Protein AF-A0A127SDW1-F1 (afdb_monomer_lite)

pLDDT: mean 90.74, std 12.53, range [51.12, 98.56]

Radius of gyration: 11.93 Å; chains: 1; bounding box: 32×22×31 Å

Secondary structure (DSSP, 8-state):
-PPPHHHHHHHHHHHHHHHHT--HHHHHHHH---HHHHHHHHTT-SPPPHHHHHHHHHHHT--GGGGGSTT--THHHHTTTTT--

Foldseek 3Di:
DDDDLLRLLLVLLVVLCVVVVHDLVRLCVLLVHDSVVNVCSNVSVDDDDLSSLCSSCVSSLADSCLSSDHPRDCCVCVVPVRSND

Sequence (85 aa):
MKKSPKTVLAENVKRMMDARKWSQSELGRQSGLGQSTISSILIEKVDTSIDKVEMLAKAFKLPTYALMIPDLDEAMFKHNGLGDI

Structure (mmCIF, N/CA/C/O backbone):
data_AF-A0A127SDW1-F1
#
_entry.id   AF-A0A127SDW1-F1
#
loop_
_atom_site.group_PDB
_atom_site.id
_atom_site.type_symbol
_atom_site.label_atom_id
_atom_site.label_alt_id
_atom_site.label_comp_id
_atom_site.label_asym_id
_atom_site.label_entity_id
_atom_site.label_seq_id
_atom_site.pdbx_PDB_ins_code
_atom_site.Cartn_x
_atom_site.Cartn_y
_atom_site.Cartn_z
_atom_site.occupancy
_atom_site.B_iso_or_equiv
_atom_site.auth_seq_id
_atom_site.auth_comp_id
_atom_site.auth_asym_id
_atom_site.auth_atom_id
_atom_site.pdbx_PDB_model_num
ATOM 1 N N . MET A 1 1 ? 19.324 4.080 6.078 1.00 61.97 1 MET A N 1
ATOM 2 C CA . MET A 1 1 ? 18.642 3.437 7.227 1.00 61.97 1 MET A CA 1
ATOM 3 C C . MET A 1 1 ? 17.806 2.280 6.687 1.00 61.97 1 MET A C 1
ATOM 5 O O . MET A 1 1 ? 17.236 2.451 5.616 1.00 61.97 1 MET A O 1
ATOM 9 N N . LYS A 1 2 ? 17.774 1.105 7.333 1.00 78.12 2 LYS A N 1
ATOM 10 C CA . LYS A 1 2 ? 16.928 -0.019 6.875 1.00 78.12 2 LYS A CA 1
ATOM 11 C C . LYS A 1 2 ? 15.452 0.348 7.097 1.00 78.12 2 LYS A C 1
ATOM 13 O O . LYS A 1 2 ? 15.107 0.739 8.209 1.00 78.12 2 LYS A O 1
ATOM 18 N N . LYS A 1 3 ? 14.610 0.265 6.060 1.00 87.38 3 LYS A N 1
ATOM 19 C CA . LYS A 1 3 ? 13.160 0.516 6.164 1.00 87.38 3 LYS A CA 1
ATOM 20 C C . LYS A 1 3 ? 12.468 -0.679 6.826 1.00 87.38 3 LYS A C 1
ATOM 22 O O . LYS A 1 3 ? 12.879 -1.820 6.611 1.00 87.38 3 LYS A O 1
ATOM 27 N N . SER A 1 4 ? 11.430 -0.423 7.622 1.00 93.38 4 SER A N 1
ATOM 28 C CA . SER A 1 4 ? 10.590 -1.499 8.156 1.00 93.38 4 SER A CA 1
ATOM 29 C C . SER A 1 4 ? 9.672 -2.055 7.054 1.00 93.38 4 SER A C 1
ATOM 31 O O . SER A 1 4 ? 9.352 -1.318 6.117 1.00 93.38 4 SER A O 1
ATOM 33 N N . PRO A 1 5 ? 9.188 -3.307 7.155 1.00 93.31 5 PRO A N 1
ATOM 34 C CA . PRO A 1 5 ? 8.201 -3.834 6.210 1.00 93.31 5 PRO A CA 1
ATOM 35 C C . PRO A 1 5 ? 6.926 -2.980 6.115 1.00 93.31 5 PRO A C 1
ATOM 37 O O . PRO A 1 5 ? 6.388 -2.817 5.024 1.00 93.31 5 PRO A O 1
ATOM 40 N N . LYS A 1 6 ? 6.474 -2.376 7.227 1.00 94.75 6 LYS A N 1
ATOM 41 C CA . LYS A 1 6 ? 5.319 -1.459 7.236 1.00 94.75 6 LYS A CA 1
ATOM 42 C C . LYS A 1 6 ? 5.580 -0.220 6.387 1.00 94.75 6 LYS A C 1
ATOM 44 O O . LYS A 1 6 ? 4.741 0.141 5.570 1.00 94.75 6 LYS A O 1
ATOM 49 N N . THR A 1 7 ? 6.760 0.371 6.545 1.00 95.94 7 THR A N 1
ATOM 50 C CA . THR A 1 7 ? 7.183 1.555 5.791 1.00 95.94 7 THR A CA 1
ATOM 51 C C . THR A 1 7 ? 7.269 1.241 4.300 1.00 95.94 7 THR A C 1
ATOM 53 O O . THR A 1 7 ? 6.723 1.977 3.484 1.00 95.94 7 THR A O 1
ATOM 56 N N . VAL A 1 8 ? 7.882 0.106 3.939 1.00 96.38 8 VAL A N 1
ATOM 57 C CA . VAL A 1 8 ? 7.971 -0.341 2.538 1.00 96.38 8 VAL A CA 1
ATOM 58 C C . VAL A 1 8 ? 6.579 -0.551 1.939 1.00 96.38 8 VAL A C 1
ATOM 60 O O . VAL A 1 8 ? 6.300 -0.039 0.856 1.00 96.38 8 VAL A O 1
ATOM 63 N N . LEU A 1 9 ? 5.686 -1.236 2.658 1.00 97.19 9 LEU A N 1
ATOM 64 C CA . LEU A 1 9 ? 4.307 -1.442 2.221 1.00 97.19 9 LEU A CA 1
ATOM 65 C C . LEU A 1 9 ? 3.572 -0.109 2.015 1.00 97.19 9 LEU A C 1
ATOM 67 O O . LEU A 1 9 ? 2.959 0.089 0.969 1.00 97.19 9 LEU A O 1
ATOM 71 N N . ALA A 1 10 ? 3.633 0.805 2.987 1.00 97.75 10 ALA A N 1
ATOM 72 C CA . ALA A 1 10 ? 2.937 2.090 2.934 1.00 97.75 10 ALA A CA 1
ATOM 73 C C . ALA A 1 10 ? 3.406 2.953 1.751 1.00 97.75 10 ALA A C 1
ATOM 75 O O . ALA A 1 10 ? 2.584 3.468 0.987 1.00 97.75 10 ALA A O 1
ATOM 76 N N . GLU A 1 11 ? 4.722 3.063 1.557 1.00 97.25 11 GLU A N 1
ATOM 77 C CA . GLU A 1 11 ? 5.319 3.799 0.441 1.00 97.25 11 GLU A CA 1
ATOM 78 C C . GLU A 1 11 ? 4.950 3.185 -0.911 1.00 97.25 11 GLU A C 1
ATOM 80 O O . GLU A 1 11 ? 4.584 3.910 -1.838 1.00 97.25 11 GLU A O 1
ATOM 85 N N . ASN A 1 12 ? 5.003 1.856 -1.029 1.00 97.38 12 ASN A N 1
ATOM 86 C CA . ASN A 1 12 ? 4.655 1.167 -2.265 1.00 97.38 12 ASN A CA 1
ATOM 87 C C . ASN A 1 12 ? 3.171 1.331 -2.589 1.00 97.38 12 ASN A C 1
ATOM 89 O O . ASN A 1 12 ? 2.846 1.724 -3.705 1.00 97.38 12 ASN A O 1
ATOM 93 N N . VAL A 1 13 ? 2.267 1.118 -1.627 1.00 97.81 13 VAL A N 1
ATOM 94 C CA . VAL A 1 13 ? 0.823 1.334 -1.833 1.00 97.81 13 VAL A CA 1
ATOM 95 C C . VAL A 1 13 ? 0.561 2.764 -2.299 1.00 97.81 13 VAL A C 1
ATOM 97 O O . VAL A 1 13 ? -0.166 2.958 -3.273 1.00 97.81 13 VAL A O 1
ATOM 100 N N . LYS A 1 14 ? 1.201 3.760 -1.672 1.00 98.12 14 LYS A N 1
ATOM 101 C CA . LYS A 1 14 ? 1.095 5.157 -2.103 1.00 98.12 14 LYS A CA 1
ATOM 102 C C . LYS A 1 14 ? 1.600 5.359 -3.534 1.00 98.12 14 LYS A C 1
ATOM 104 O O . LYS A 1 14 ? 0.875 5.916 -4.352 1.00 98.12 14 LYS A O 1
ATOM 109 N N . ARG A 1 15 ? 2.784 4.842 -3.867 1.00 96.81 15 ARG A N 1
ATOM 110 C CA . ARG A 1 15 ? 3.357 4.935 -5.219 1.00 96.81 15 ARG A CA 1
ATOM 111 C C . ARG A 1 15 ? 2.439 4.314 -6.274 1.00 96.81 15 ARG A C 1
ATOM 113 O O . ARG A 1 15 ? 2.212 4.921 -7.319 1.00 96.81 15 ARG A O 1
ATOM 120 N N . MET A 1 16 ? 1.875 3.137 -5.997 1.00 96.12 16 MET A N 1
ATOM 121 C CA . MET A 1 16 ? 0.956 2.454 -6.914 1.00 96.12 16 MET A CA 1
ATOM 122 C C . MET A 1 16 ? -0.348 3.237 -7.111 1.00 96.12 16 MET A C 1
ATOM 124 O O . MET A 1 16 ? -0.868 3.290 -8.231 1.00 96.12 16 MET A O 1
ATOM 128 N N . MET A 1 17 ? -0.868 3.855 -6.044 1.00 97.56 17 MET A N 1
ATOM 129 C CA . MET A 1 17 ? -2.027 4.747 -6.119 1.00 97.56 17 MET A CA 1
ATOM 130 C C . MET A 1 17 ? -1.733 5.975 -6.979 1.00 97.56 17 MET A C 1
ATOM 132 O O . MET A 1 17 ? -2.507 6.271 -7.890 1.00 97.56 17 MET A O 1
ATOM 136 N N . ASP A 1 18 ? -0.607 6.646 -6.738 1.00 96.94 18 ASP A N 1
ATOM 137 C CA . ASP A 1 18 ? -0.210 7.855 -7.461 1.00 96.94 18 ASP A CA 1
ATOM 138 C C . ASP A 1 18 ? -0.021 7.564 -8.960 1.00 96.94 18 ASP A C 1
ATOM 140 O O . ASP A 1 18 ? -0.561 8.281 -9.806 1.00 96.94 18 ASP A O 1
ATOM 144 N N . ALA A 1 19 ? 0.631 6.445 -9.303 1.00 94.94 19 ALA A N 1
ATOM 145 C CA . ALA A 1 19 ? 0.820 6.000 -10.687 1.00 94.94 19 ALA A CA 1
ATOM 146 C C . ALA A 1 19 ? -0.504 5.766 -11.442 1.00 94.94 19 ALA A C 1
ATOM 148 O O . ALA A 1 19 ? -0.579 5.968 -12.654 1.00 94.94 19 ALA A O 1
ATOM 149 N N . ARG A 1 20 ? -1.564 5.360 -10.732 1.00 95.25 20 ARG A N 1
ATOM 150 C CA . ARG A 1 20 ? -2.909 5.124 -11.290 1.00 95.25 20 ARG A CA 1
ATOM 151 C C . ARG A 1 20 ? -3.860 6.307 -11.109 1.00 95.25 20 ARG A C 1
ATOM 153 O O . ARG A 1 20 ? -4.995 6.240 -11.578 1.00 95.25 20 ARG A O 1
ATOM 160 N N . LYS A 1 21 ? -3.425 7.374 -10.428 1.00 97.75 21 LYS A N 1
ATOM 161 C CA . LYS A 1 21 ? -4.272 8.494 -9.978 1.00 97.75 21 LYS A CA 1
ATOM 162 C C . LYS A 1 21 ? -5.469 8.027 -9.136 1.00 97.75 21 LYS A C 1
ATOM 164 O O . LYS A 1 21 ? -6.568 8.570 -9.237 1.00 97.75 21 LYS A O 1
ATOM 169 N N . TRP A 1 22 ? -5.269 6.994 -8.320 1.00 98.38 22 TRP A N 1
ATOM 170 C CA . TRP A 1 22 ? -6.304 6.443 -7.450 1.00 98.38 22 TRP A CA 1
ATOM 171 C C . TRP A 1 22 ? -6.352 7.173 -6.109 1.00 98.38 22 TRP A C 1
ATOM 173 O O . TRP A 1 22 ? -5.334 7.388 -5.456 1.00 98.38 22 TRP A O 1
ATOM 183 N N . SER A 1 23 ? -7.563 7.504 -5.658 1.00 98.44 23 SER A N 1
ATOM 184 C CA . SER A 1 23 ? -7.807 7.918 -4.275 1.00 98.44 23 SER A CA 1
ATOM 185 C C . SER A 1 23 ? -7.841 6.699 -3.343 1.00 98.44 23 SER A C 1
ATOM 187 O O . SER A 1 23 ? -7.940 5.557 -3.793 1.00 98.44 23 SER A O 1
ATOM 189 N N . GLN A 1 24 ? -7.811 6.906 -2.021 1.00 98.50 24 GLN A N 1
ATOM 190 C CA . GLN A 1 24 ? -7.971 5.784 -1.080 1.00 98.50 24 GLN A CA 1
ATOM 191 C C . GLN A 1 24 ? -9.349 5.115 -1.212 1.00 98.50 24 GLN A C 1
ATOM 193 O O . GLN A 1 24 ? -9.475 3.915 -0.992 1.00 98.50 24 GLN A O 1
ATOM 198 N N . SER A 1 25 ? -10.379 5.882 -1.586 1.00 98.31 25 SER A N 1
ATOM 199 C CA . SER A 1 25 ? -11.714 5.344 -1.867 1.00 98.31 25 SER A CA 1
ATOM 200 C C . SER A 1 25 ? -11.715 4.485 -3.132 1.00 98.31 25 SER A C 1
ATOM 202 O O . SER A 1 25 ? -12.312 3.411 -3.133 1.00 98.31 25 SER A O 1
ATOM 204 N N . GLU A 1 26 ? -10.992 4.909 -4.172 1.00 98.56 26 GLU A N 1
ATOM 205 C CA . GLU A 1 26 ? -10.809 4.125 -5.395 1.00 98.56 26 GLU A CA 1
ATOM 206 C C . GLU A 1 26 ? -10.089 2.808 -5.102 1.00 98.56 26 GLU A C 1
ATOM 208 O O . GLU A 1 26 ? -10.607 1.744 -5.427 1.00 98.56 26 GLU A O 1
ATOM 213 N N . LEU A 1 27 ? -8.952 2.853 -4.400 1.00 98.56 27 LEU A N 1
ATOM 214 C CA . LEU A 1 27 ? -8.240 1.641 -3.992 1.00 98.56 27 LEU A CA 1
ATOM 215 C C . LEU A 1 27 ? -9.111 0.737 -3.109 1.00 98.56 27 LEU A C 1
ATOM 217 O O . LEU A 1 27 ? -9.056 -0.484 -3.237 1.00 98.56 27 LEU A O 1
ATOM 221 N N . GLY A 1 28 ? -9.945 1.316 -2.244 1.00 98.56 28 GLY A N 1
ATOM 222 C CA . GLY A 1 28 ? -10.910 0.557 -1.451 1.00 98.56 28 GLY A CA 1
ATOM 223 C C . GLY A 1 28 ? -11.904 -0.199 -2.325 1.00 98.56 28 GLY A C 1
ATOM 224 O O . GLY A 1 28 ? -12.114 -1.392 -2.123 1.00 98.56 28 GLY A O 1
ATOM 225 N N . ARG A 1 29 ? -12.433 0.451 -3.370 1.00 98.31 29 ARG A N 1
ATOM 226 C CA . ARG A 1 29 ? -13.315 -0.198 -4.350 1.00 98.31 29 ARG A CA 1
ATOM 227 C C . ARG A 1 29 ? -12.612 -1.329 -5.10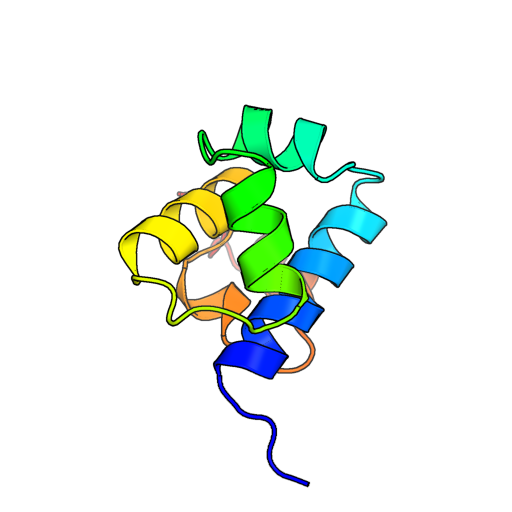7 1.00 98.31 29 ARG A C 1
ATOM 229 O O . ARG A 1 29 ? -13.223 -2.368 -5.315 1.00 98.31 29 ARG A O 1
ATOM 236 N N . GLN A 1 30 ? -11.352 -1.137 -5.496 1.00 98.12 30 GLN A N 1
ATOM 237 C CA . GLN A 1 30 ? -10.584 -2.122 -6.271 1.00 98.12 30 GLN A CA 1
ATOM 238 C C . GLN A 1 30 ? -10.122 -3.322 -5.427 1.00 98.12 30 GLN A C 1
ATOM 240 O O . GLN A 1 30 ? -10.096 -4.446 -5.913 1.00 98.12 30 GLN A O 1
ATOM 245 N N . SER A 1 31 ? -9.754 -3.090 -4.164 1.00 97.94 31 SER A N 1
ATOM 246 C CA . SER A 1 31 ? -9.243 -4.134 -3.260 1.00 97.94 31 SER A CA 1
ATOM 247 C C . SER A 1 31 ? -10.322 -4.8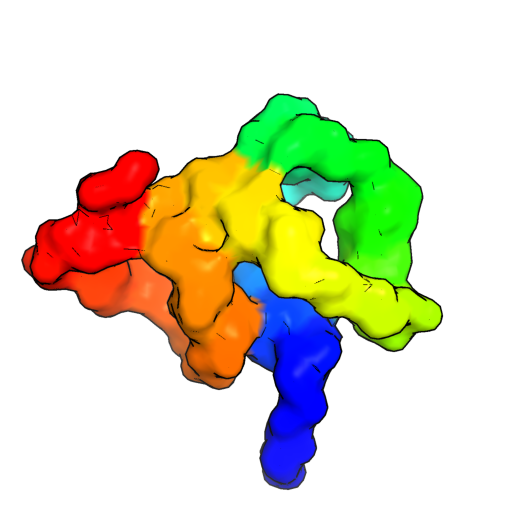06 -2.413 1.00 97.94 31 SER A C 1
ATOM 249 O O . SER A 1 31 ? -10.076 -5.871 -1.860 1.00 97.94 31 SER A O 1
ATOM 251 N N . GLY A 1 32 ? -11.495 -4.186 -2.260 1.00 98.19 32 GLY A N 1
ATOM 252 C CA . GLY A 1 32 ? -12.521 -4.606 -1.301 1.00 98.19 32 GLY A CA 1
ATOM 253 C C . GLY A 1 32 ? -12.227 -4.191 0.147 1.00 98.19 32 GLY A C 1
ATOM 254 O O . GLY A 1 32 ? -12.977 -4.551 1.054 1.00 98.19 32 GLY A O 1
ATOM 255 N N . LEU A 1 33 ? -11.152 -3.434 0.396 1.00 98.06 33 LEU A N 1
ATOM 256 C CA . LEU A 1 33 ? -10.828 -2.912 1.723 1.00 98.06 33 LEU A CA 1
ATOM 257 C C . LEU A 1 33 ? -11.566 -1.602 2.014 1.00 98.06 33 LEU A C 1
ATOM 259 O O . LEU A 1 33 ? -11.748 -0.746 1.150 1.00 98.06 33 LEU A O 1
ATOM 263 N N . GLY A 1 34 ? -11.922 -1.391 3.281 1.00 98.06 34 GLY A N 1
ATOM 264 C CA . GLY A 1 34 ? -12.450 -0.104 3.729 1.00 98.06 34 GLY A CA 1
ATOM 265 C C . GLY A 1 34 ? -11.401 1.011 3.632 1.00 98.06 34 GLY A C 1
ATOM 266 O O . GLY A 1 34 ? -10.227 0.802 3.949 1.00 98.06 34 GLY A O 1
ATOM 267 N N . GLN A 1 35 ? -11.826 2.227 3.277 1.00 97.25 35 GLN A N 1
ATOM 268 C CA . GLN A 1 35 ? -10.931 3.388 3.161 1.00 97.25 35 GLN A CA 1
ATOM 269 C C . GLN A 1 35 ? -10.170 3.688 4.466 1.00 97.25 35 GLN A C 1
ATOM 271 O O . GLN A 1 35 ? -8.991 4.030 4.420 1.00 97.25 35 GLN A O 1
ATOM 276 N N . SER A 1 36 ? -10.785 3.472 5.634 1.00 97.50 36 SER A N 1
ATOM 277 C CA . SER A 1 36 ? -10.123 3.613 6.942 1.00 97.50 36 SER A CA 1
ATOM 278 C C . SER A 1 36 ? -8.988 2.604 7.165 1.00 97.50 36 SER A C 1
ATOM 280 O O . SER A 1 36 ? -7.985 2.927 7.807 1.00 97.50 36 SER A O 1
ATOM 282 N N . THR A 1 37 ? -9.115 1.394 6.608 1.00 97.88 37 THR A N 1
ATOM 283 C CA . THR A 1 37 ? -8.052 0.380 6.632 1.00 97.88 37 THR A CA 1
ATOM 284 C C . THR A 1 37 ? -6.881 0.838 5.773 1.00 97.88 37 THR A C 1
ATOM 286 O O . THR A 1 37 ? -5.753 0.854 6.256 1.00 97.88 37 THR A O 1
ATOM 289 N N . ILE A 1 38 ? -7.149 1.301 4.548 1.00 98.25 38 ILE A N 1
ATOM 290 C CA . ILE A 1 38 ? -6.119 1.842 3.647 1.00 98.25 38 ILE A CA 1
ATOM 291 C C . ILE A 1 38 ? -5.415 3.039 4.286 1.00 98.25 38 ILE A C 1
ATOM 293 O O . ILE A 1 38 ? -4.188 3.088 4.307 1.00 98.25 38 ILE A O 1
ATOM 297 N N . SER A 1 39 ? -6.170 3.971 4.874 1.00 98.31 39 SER A N 1
ATOM 298 C CA . SER A 1 39 ? -5.589 5.105 5.590 1.00 98.31 39 SER A CA 1
ATOM 299 C C . SER A 1 39 ? -4.658 4.639 6.705 1.00 98.31 39 SER A C 1
ATOM 301 O O . SER A 1 39 ? -3.558 5.163 6.814 1.00 98.31 39 SER A O 1
ATOM 303 N N . SER A 1 40 ? -5.077 3.658 7.512 1.00 98.12 40 SER A N 1
ATOM 304 C CA . SER A 1 40 ? -4.276 3.136 8.628 1.00 98.12 40 SER A CA 1
ATOM 305 C C . SER A 1 40 ? -2.993 2.442 8.162 1.00 98.12 40 SER A C 1
ATOM 307 O O . SER A 1 40 ? -1.980 2.544 8.849 1.00 98.12 40 SER A O 1
ATOM 309 N N . ILE A 1 41 ? -3.027 1.780 7.000 1.00 97.88 41 ILE A N 1
ATOM 310 C CA . ILE A 1 41 ? -1.848 1.197 6.341 1.00 97.88 41 ILE A CA 1
ATOM 311 C C . ILE A 1 41 ? -0.882 2.303 5.912 1.00 97.88 41 ILE A C 1
ATOM 313 O O . ILE A 1 41 ? 0.297 2.244 6.244 1.00 97.88 41 ILE A O 1
ATOM 317 N N . LEU A 1 42 ? -1.386 3.335 5.228 1.00 97.88 42 LEU A N 1
ATOM 318 C CA . LEU A 1 42 ? -0.573 4.432 4.690 1.00 97.88 42 LEU A CA 1
ATOM 319 C C . LEU A 1 42 ? 0.130 5.270 5.765 1.00 97.88 42 LEU A C 1
ATOM 321 O O . LEU A 1 42 ? 1.173 5.848 5.482 1.00 97.88 42 LEU A O 1
ATOM 325 N N . ILE A 1 43 ? -0.437 5.353 6.971 1.00 97.69 43 ILE A N 1
ATOM 326 C CA . ILE A 1 43 ? 0.183 6.037 8.120 1.00 97.69 43 ILE A CA 1
ATOM 327 C C . ILE A 1 43 ? 0.857 5.068 9.104 1.00 97.69 43 ILE A C 1
ATOM 329 O O . ILE A 1 43 ? 1.152 5.454 10.232 1.00 97.69 43 ILE A O 1
ATOM 333 N N . GLU A 1 44 ? 1.037 3.801 8.716 1.00 96.75 44 GLU A N 1
ATOM 334 C CA . GLU A 1 44 ? 1.726 2.763 9.500 1.00 96.75 44 GLU A CA 1
ATOM 335 C C . GLU A 1 44 ? 1.115 2.493 10.895 1.00 9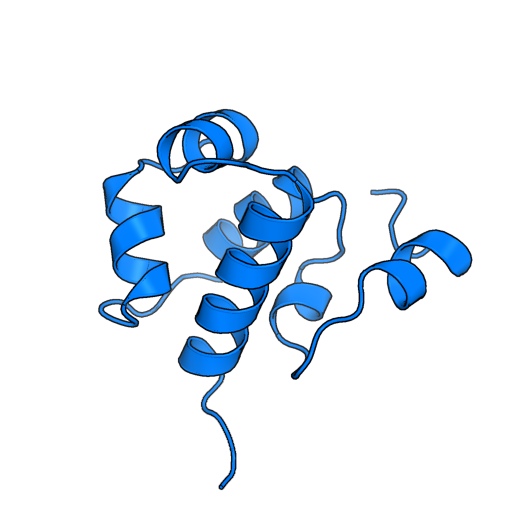6.75 44 GLU A C 1
ATOM 337 O O . GLU A 1 44 ? 1.767 1.948 11.787 1.00 96.75 44 GLU A O 1
ATOM 342 N N . LYS A 1 45 ? -0.168 2.827 11.094 1.00 94.44 45 LYS A N 1
ATOM 343 C CA . LYS A 1 45 ? -0.858 2.752 12.397 1.00 94.44 45 LYS A CA 1
ATOM 344 C C . LYS A 1 45 ? -1.164 1.321 12.846 1.00 94.44 45 LYS A C 1
ATOM 346 O O . LYS A 1 45 ? -1.404 1.095 14.029 1.00 94.44 45 LYS A O 1
ATOM 351 N N . VAL A 1 46 ? -1.208 0.364 11.919 1.00 88.94 46 VAL A N 1
ATOM 352 C CA . VAL A 1 46 ? -1.633 -1.017 12.194 1.00 88.94 46 VAL A CA 1
ATOM 353 C C . VAL A 1 46 ? -0.660 -2.048 11.636 1.00 88.94 46 VAL A C 1
ATOM 355 O O . VAL A 1 46 ? -0.055 -1.857 10.582 1.00 88.94 46 VAL A O 1
ATOM 358 N N . ASP A 1 47 ? -0.553 -3.181 12.328 1.00 91.00 47 ASP A N 1
ATOM 359 C CA . ASP A 1 47 ? -0.053 -4.420 11.738 1.00 91.00 47 ASP A CA 1
ATOM 360 C C . ASP A 1 47 ? -1.085 -4.946 10.742 1.00 91.00 47 ASP A C 1
ATOM 362 O O . ASP A 1 47 ? -2.241 -5.209 11.080 1.00 91.00 47 ASP A O 1
ATOM 366 N N . THR A 1 48 ? -0.679 -5.034 9.480 1.00 93.69 48 THR A N 1
ATOM 367 C CA . THR A 1 48 ? -1.557 -5.458 8.390 1.00 93.69 48 THR A CA 1
ATOM 368 C C . THR A 1 48 ? -1.347 -6.937 8.139 1.00 93.69 48 THR A C 1
ATOM 370 O O . THR A 1 48 ? -0.215 -7.371 7.940 1.00 93.69 48 THR A O 1
ATOM 373 N N . SER A 1 49 ? -2.429 -7.716 8.160 1.00 96.12 49 SER A N 1
ATOM 374 C CA . SER A 1 49 ? -2.365 -9.141 7.839 1.00 96.12 49 SER A CA 1
ATOM 375 C C . SER A 1 49 ? -1.961 -9.356 6.383 1.00 96.12 49 SER A C 1
ATOM 377 O O . SER A 1 49 ? -2.271 -8.528 5.523 1.00 96.12 49 SER A O 1
ATOM 379 N N . ILE A 1 50 ? -1.322 -10.493 6.101 1.00 96.31 50 ILE A N 1
ATOM 380 C CA . ILE A 1 50 ? -0.934 -10.863 4.736 1.00 96.31 50 ILE A CA 1
ATOM 381 C C . ILE A 1 50 ? -2.150 -10.877 3.806 1.00 96.31 50 ILE A C 1
ATOM 383 O O . ILE A 1 50 ? -2.068 -10.261 2.753 1.00 96.31 50 ILE A O 1
ATOM 387 N N . ASP A 1 51 ? -3.301 -11.406 4.231 1.00 97.31 51 ASP A N 1
ATOM 388 C CA . ASP A 1 51 ? -4.540 -11.405 3.431 1.00 97.31 51 ASP A CA 1
ATOM 389 C C . ASP A 1 51 ? -4.916 -10.011 2.900 1.00 97.31 51 ASP A C 1
ATOM 391 O O . ASP A 1 51 ? -5.285 -9.848 1.738 1.00 97.31 51 ASP A O 1
ATOM 395 N N . LYS A 1 52 ? -4.775 -8.965 3.726 1.00 97.56 52 LYS A N 1
ATOM 396 C CA . LYS A 1 52 ? -5.051 -7.581 3.304 1.00 97.56 52 LYS A CA 1
ATOM 397 C C . LYS A 1 52 ? -4.006 -7.075 2.311 1.00 97.56 52 LYS A C 1
ATOM 399 O O . LYS A 1 52 ? -4.346 -6.314 1.408 1.00 97.56 52 LYS A O 1
ATOM 404 N N . VAL A 1 53 ? -2.750 -7.493 2.462 1.00 97.56 53 VAL A N 1
ATOM 405 C CA . VAL A 1 53 ? -1.692 -7.210 1.482 1.00 97.56 53 VAL A CA 1
ATOM 406 C C . VAL A 1 53 ? -2.002 -7.906 0.157 1.00 97.56 53 VAL A C 1
ATOM 408 O O . VAL A 1 53 ? -1.854 -7.278 -0.887 1.00 97.56 53 VAL A O 1
ATOM 411 N N . GLU A 1 54 ? -2.500 -9.145 0.174 1.00 97.31 54 GLU A N 1
ATOM 412 C CA . GLU A 1 54 ? -2.911 -9.852 -1.046 1.00 97.31 54 GLU A CA 1
ATOM 413 C C . GLU A 1 54 ? -4.059 -9.135 -1.756 1.00 97.31 54 GLU A C 1
ATOM 415 O O . GLU A 1 54 ? -4.033 -8.983 -2.973 1.00 97.31 54 GLU A O 1
ATOM 420 N N . MET A 1 55 ? -5.053 -8.648 -1.006 1.00 98.06 55 MET A N 1
ATOM 421 C CA . MET A 1 55 ? -6.166 -7.869 -1.561 1.00 98.06 55 MET A CA 1
ATOM 422 C C . MET A 1 55 ? -5.679 -6.589 -2.255 1.00 98.06 55 MET A C 1
ATOM 424 O O . MET A 1 55 ? -6.139 -6.257 -3.348 1.00 98.06 55 MET A O 1
ATOM 428 N N . LEU A 1 56 ? -4.715 -5.885 -1.652 1.00 97.94 56 LEU A N 1
ATOM 429 C CA . LEU A 1 56 ? -4.071 -4.722 -2.267 1.00 97.94 56 LEU A CA 1
ATOM 430 C C . LEU A 1 56 ? -3.269 -5.109 -3.515 1.00 97.94 56 LEU A C 1
ATOM 432 O O . LEU A 1 56 ? -3.388 -4.458 -4.549 1.00 97.94 56 LEU A O 1
ATOM 436 N N . ALA A 1 57 ? -2.469 -6.172 -3.437 1.00 96.12 57 ALA A N 1
ATOM 437 C CA . ALA A 1 57 ? -1.632 -6.625 -4.543 1.00 96.12 57 ALA A CA 1
ATOM 438 C C . ALA A 1 57 ? -2.480 -7.059 -5.749 1.00 96.12 57 ALA A C 1
ATOM 440 O O . ALA A 1 57 ? -2.209 -6.631 -6.871 1.00 96.12 57 ALA A O 1
ATOM 441 N N . LYS A 1 58 ? -3.582 -7.784 -5.510 1.00 95.56 58 LYS A N 1
ATOM 442 C CA . LYS A 1 58 ? -4.580 -8.148 -6.529 1.00 95.56 58 LYS A CA 1
ATOM 443 C C . LYS A 1 58 ? -5.194 -6.919 -7.196 1.00 95.56 58 LYS A C 1
ATOM 445 O O . LYS A 1 58 ? -5.254 -6.869 -8.421 1.00 95.56 58 LYS A O 1
ATOM 450 N N . ALA A 1 59 ? -5.563 -5.891 -6.426 1.00 96.62 59 ALA A N 1
ATOM 451 C CA . ALA A 1 59 ? -6.060 -4.632 -6.992 1.00 96.62 59 ALA A CA 1
ATOM 452 C C . ALA A 1 59 ? -5.041 -3.972 -7.939 1.00 96.62 59 ALA A C 1
ATOM 454 O O . ALA A 1 59 ? -5.411 -3.347 -8.935 1.00 96.62 59 ALA A O 1
ATOM 455 N N . PHE A 1 60 ? -3.747 -4.135 -7.661 1.00 95.12 60 PHE A N 1
ATOM 456 C CA . PHE A 1 60 ? -2.672 -3.637 -8.512 1.00 95.12 60 PHE A CA 1
ATOM 457 C C . PHE A 1 60 ? -2.223 -4.612 -9.606 1.00 95.12 60 PHE A C 1
ATOM 459 O O . PHE A 1 60 ? -1.440 -4.187 -10.453 1.00 95.12 60 PHE A O 1
ATOM 466 N N . LYS A 1 61 ? -2.749 -5.844 -9.649 1.00 92.81 61 LYS A N 1
ATOM 467 C CA . LYS A 1 61 ? -2.295 -6.933 -10.534 1.00 92.81 61 LYS A CA 1
ATOM 468 C C . LYS A 1 61 ? -0.816 -7.262 -10.327 1.00 92.81 61 LYS A C 1
ATOM 470 O O . LYS A 1 61 ? -0.014 -7.277 -11.258 1.00 92.81 61 LYS A O 1
ATOM 475 N N . LEU A 1 62 ? -0.453 -7.435 -9.062 1.00 92.19 62 LEU A N 1
ATOM 476 C CA . LEU A 1 62 ? 0.893 -7.758 -8.622 1.00 92.19 62 LEU A CA 1
ATOM 477 C C . LEU A 1 62 ? 0.873 -8.986 -7.711 1.00 92.19 62 LEU A C 1
ATOM 479 O O . LEU A 1 62 ? -0.100 -9.190 -6.980 1.00 92.19 62 LEU A O 1
ATOM 483 N N . PRO A 1 63 ? 1.966 -9.763 -7.672 1.00 91.62 63 PRO A N 1
ATOM 484 C CA . PRO A 1 63 ? 2.137 -10.762 -6.633 1.00 91.62 63 PRO A CA 1
ATOM 485 C C . PRO A 1 63 ? 2.287 -10.081 -5.267 1.00 91.62 63 PRO A C 1
ATOM 487 O O . PRO A 1 63 ? 2.916 -9.028 -5.149 1.00 91.62 63 PRO A O 1
ATOM 490 N N . THR A 1 64 ? 1.757 -10.700 -4.209 1.00 93.50 64 THR A N 1
ATOM 491 C CA . THR A 1 64 ? 1.735 -10.143 -2.842 1.00 93.50 64 THR A CA 1
ATOM 492 C C . THR A 1 64 ? 3.100 -9.647 -2.371 1.00 93.50 64 THR A C 1
ATOM 494 O O . THR A 1 64 ? 3.218 -8.551 -1.821 1.00 93.50 64 THR A O 1
ATOM 497 N N . TYR A 1 65 ? 4.152 -10.433 -2.616 1.00 92.38 65 TYR A N 1
ATOM 498 C CA . TYR A 1 65 ? 5.505 -10.100 -2.179 1.00 92.38 65 TYR A CA 1
ATOM 499 C C . TYR A 1 65 ? 6.068 -8.848 -2.864 1.00 92.38 65 TYR A C 1
ATOM 501 O O . TYR A 1 65 ? 6.944 -8.211 -2.287 1.00 92.38 65 TYR A O 1
ATOM 509 N N . ALA A 1 66 ? 5.554 -8.438 -4.033 1.00 93.69 66 ALA A N 1
ATOM 510 C CA . ALA A 1 66 ? 6.009 -7.229 -4.723 1.00 93.69 66 ALA A CA 1
ATOM 511 C C . ALA A 1 66 ? 5.789 -5.968 -3.877 1.00 93.69 66 ALA A C 1
ATOM 513 O O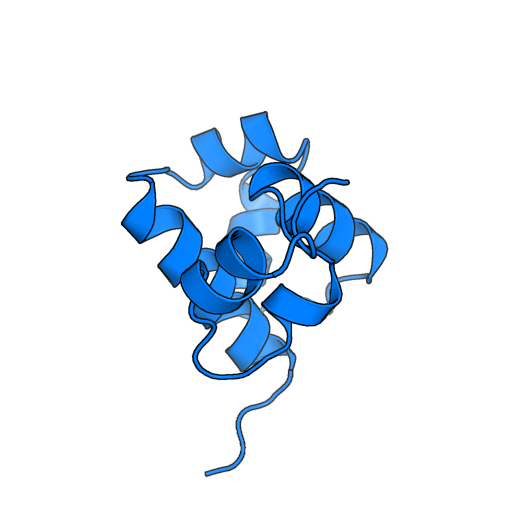 . ALA A 1 66 ? 6.661 -5.103 -3.822 1.00 93.69 66 ALA A O 1
ATOM 514 N N . LEU A 1 67 ? 4.674 -5.888 -3.140 1.00 95.12 67 LEU A N 1
ATOM 515 C CA . LEU A 1 67 ? 4.396 -4.753 -2.251 1.00 95.12 67 LEU A CA 1
ATOM 516 C C . LEU A 1 67 ? 5.367 -4.657 -1.065 1.00 95.12 67 LEU A C 1
ATOM 518 O O . LEU A 1 67 ? 5.433 -3.609 -0.426 1.00 95.12 67 LEU A O 1
ATOM 522 N N . MET A 1 68 ? 6.142 -5.708 -0.795 1.00 93.19 68 MET A N 1
ATOM 523 C CA . MET A 1 68 ? 7.136 -5.766 0.281 1.00 93.19 68 MET A CA 1
ATOM 524 C C . MET A 1 68 ? 8.571 -5.524 -0.208 1.00 93.19 68 MET A C 1
ATOM 526 O O . MET A 1 68 ? 9.499 -5.529 0.601 1.00 93.19 68 MET A O 1
ATOM 530 N N . ILE A 1 69 ? 8.774 -5.299 -1.511 1.00 92.44 69 ILE A N 1
ATOM 531 C CA . ILE A 1 69 ? 10.091 -4.988 -2.075 1.00 92.44 69 ILE A CA 1
ATOM 532 C C . ILE A 1 69 ? 10.320 -3.475 -1.997 1.00 92.44 69 ILE A C 1
ATOM 534 O O . ILE A 1 69 ? 9.497 -2.714 -2.513 1.00 92.44 69 ILE A O 1
ATOM 538 N N . PRO A 1 70 ? 11.412 -3.007 -1.367 1.00 92.25 70 PRO A N 1
ATOM 539 C CA . PRO A 1 70 ? 11.750 -1.590 -1.349 1.00 92.25 70 PRO A CA 1
ATOM 540 C C . PRO A 1 70 ? 11.818 -1.013 -2.760 1.00 92.25 70 PRO A C 1
ATOM 542 O O . PRO A 1 70 ? 12.341 -1.653 -3.667 1.00 92.25 70 PRO A O 1
ATOM 545 N N . ASP A 1 71 ? 11.298 0.203 -2.919 1.00 88.12 71 ASP A N 1
ATOM 546 C CA . ASP A 1 71 ? 11.367 0.946 -4.180 1.00 88.12 71 ASP A CA 1
ATOM 547 C C . ASP A 1 71 ? 10.779 0.173 -5.374 1.00 88.12 71 ASP A C 1
ATOM 549 O O . ASP A 1 71 ? 11.281 0.257 -6.490 1.00 88.12 71 ASP A O 1
ATOM 553 N N . LEU A 1 72 ? 9.679 -0.555 -5.115 1.00 86.50 72 LEU A N 1
ATOM 554 C CA . LEU A 1 72 ? 8.877 -1.269 -6.106 1.00 86.50 72 LEU A CA 1
ATOM 555 C C . LEU A 1 72 ? 8.746 -0.487 -7.419 1.00 86.50 72 LEU A C 1
ATOM 557 O O . LEU A 1 72 ? 8.102 0.570 -7.45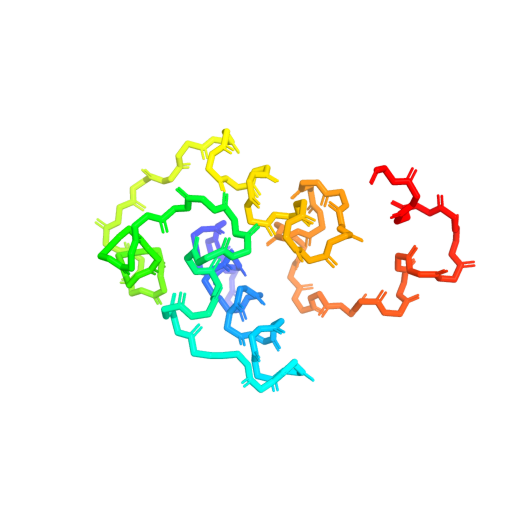9 1.00 86.50 72 LEU A O 1
ATOM 561 N N . ASP A 1 73 ? 9.304 -1.085 -8.470 1.00 87.00 73 ASP A N 1
ATOM 562 C CA . ASP A 1 73 ? 9.076 -0.750 -9.868 1.00 87.00 73 ASP A CA 1
ATOM 563 C C . ASP A 1 73 ? 8.151 -1.806 -10.487 1.00 87.00 73 ASP A C 1
ATOM 565 O O . ASP A 1 73 ? 8.497 -2.982 -10.630 1.00 87.00 73 ASP A O 1
ATOM 569 N N . GLU A 1 74 ? 6.944 -1.377 -10.845 1.00 79.44 74 GLU A N 1
ATOM 570 C CA . GLU A 1 74 ? 5.915 -2.228 -11.436 1.00 79.44 74 GLU A CA 1
ATOM 571 C C . GLU A 1 74 ? 6.350 -2.837 -12.782 1.00 79.44 74 GLU A C 1
ATOM 573 O O . GLU A 1 74 ? 5.909 -3.937 -13.133 1.00 79.44 74 GLU A O 1
ATOM 578 N N . ALA A 1 75 ? 7.234 -2.165 -13.529 1.00 81.62 75 ALA A N 1
ATOM 579 C CA . ALA A 1 75 ? 7.723 -2.658 -14.814 1.00 81.62 75 ALA A CA 1
ATOM 580 C C . ALA A 1 75 ? 8.430 -4.017 -14.678 1.00 81.62 75 ALA A C 1
ATOM 582 O O . ALA A 1 75 ? 8.302 -4.866 -15.565 1.00 81.62 75 ALA A O 1
ATOM 583 N N . MET A 1 76 ? 9.075 -4.272 -13.533 1.00 79.12 76 MET A N 1
ATOM 584 C CA . MET A 1 76 ? 9.740 -5.547 -13.243 1.00 79.12 76 MET A CA 1
ATOM 585 C C . MET A 1 76 ? 8.776 -6.740 -13.194 1.00 79.12 76 MET A C 1
ATOM 587 O O . MET A 1 76 ? 9.182 -7.871 -13.451 1.00 79.12 76 MET A O 1
ATOM 591 N N . PHE A 1 77 ? 7.502 -6.508 -12.881 1.00 79.38 77 PHE A N 1
ATOM 592 C CA . PHE A 1 77 ? 6.498 -7.570 -12.753 1.00 79.38 77 PHE A CA 1
ATOM 593 C C . PHE A 1 77 ? 5.685 -7.757 -14.029 1.00 79.38 77 PHE A C 1
ATOM 595 O O . PHE A 1 77 ? 5.338 -8.884 -14.379 1.00 79.38 77 PHE A O 1
ATOM 602 N N . LYS A 1 78 ? 5.445 -6.668 -14.766 1.00 70.88 78 LYS A N 1
ATOM 603 C CA . LYS A 1 78 ? 4.712 -6.696 -16.039 1.00 70.88 78 LYS A CA 1
ATOM 604 C C . LYS A 1 78 ? 5.502 -7.318 -17.186 1.00 70.88 78 LYS A C 1
ATOM 606 O O . LYS A 1 78 ? 4.903 -7.928 -18.060 1.00 70.88 78 LYS A O 1
ATOM 611 N N . HIS A 1 79 ? 6.827 -7.162 -17.205 1.00 58.97 79 HIS A N 1
ATOM 612 C CA . HIS A 1 79 ? 7.652 -7.642 -18.319 1.00 58.97 79 HIS A CA 1
ATOM 613 C C . HIS A 1 79 ? 8.017 -9.133 -18.218 1.00 58.97 79 HIS A C 1
ATOM 615 O O . HIS A 1 79 ? 8.371 -9.749 -19.216 1.00 58.97 79 HIS A O 1
ATOM 621 N N . ASN A 1 80 ? 7.895 -9.723 -17.025 1.00 54.28 80 ASN A N 1
ATOM 622 C CA . ASN A 1 80 ? 8.390 -11.070 -16.725 1.00 54.28 80 ASN A CA 1
ATOM 623 C C . ASN A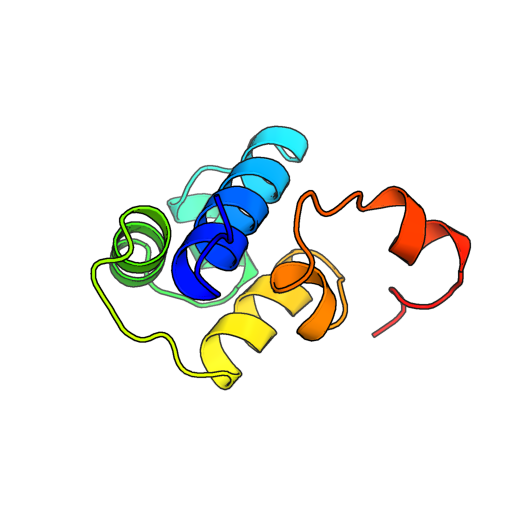 1 80 ? 7.285 -12.139 -16.601 1.00 54.28 80 ASN A C 1
ATOM 625 O O . ASN A 1 80 ? 7.566 -13.233 -16.121 1.00 54.28 80 ASN A O 1
ATOM 629 N N . GLY A 1 81 ? 6.029 -11.839 -16.961 1.00 56.34 81 GLY A N 1
ATOM 630 C CA . GLY A 1 81 ? 4.900 -12.771 -16.772 1.00 56.34 81 GLY A CA 1
ATOM 631 C C . GLY A 1 81 ? 4.581 -13.081 -15.300 1.00 56.34 81 GLY A C 1
ATOM 632 O O . GLY A 1 81 ? 3.851 -14.017 -15.002 1.00 56.34 81 GLY A O 1
ATOM 633 N N . LEU A 1 82 ? 5.131 -12.301 -14.360 1.00 58.75 82 LEU A N 1
ATOM 634 C CA . LEU A 1 82 ? 4.932 -12.464 -12.912 1.00 58.75 82 LEU A CA 1
ATOM 635 C C . LEU A 1 82 ? 3.689 -11.716 -12.392 1.00 58.75 82 LEU A C 1
ATOM 637 O O . LEU A 1 82 ? 3.397 -11.780 -11.200 1.00 58.75 82 LEU A O 1
ATOM 641 N N . GLY A 1 83 ? 2.999 -10.972 -13.262 1.00 51.75 83 GLY A N 1
ATOM 642 C CA . GLY A 1 83 ? 1.780 -10.212 -12.958 1.00 51.75 83 GLY A CA 1
ATOM 643 C C . GLY A 1 83 ? 0.481 -10.857 -13.454 1.00 51.75 83 GLY A C 1
ATOM 644 O O . GLY A 1 83 ? -0.584 -10.283 -13.234 1.00 51.75 83 GLY A O 1
ATOM 645 N N . ASP A 1 84 ? 0.557 -12.021 -14.106 1.00 53.09 84 ASP A N 1
ATOM 646 C CA . ASP A 1 84 ? -0.612 -12.773 -14.570 1.00 53.09 84 ASP A CA 1
ATOM 647 C C . ASP A 1 84 ? -1.122 -13.678 -13.435 1.00 53.09 84 ASP A C 1
ATOM 649 O O . ASP A 1 84 ? -0.834 -14.875 -13.388 1.00 53.09 84 ASP A O 1
ATOM 653 N N . ILE A 1 85 ? -1.838 -13.083 -12.476 1.00 51.12 85 ILE A N 1
ATOM 654 C CA . ILE A 1 85 ? -2.609 -13.795 -11.442 1.00 51.12 85 ILE A CA 1
ATOM 655 C C . ILE A 1 85 ? -4.045 -13.280 -11.444 1.00 51.12 85 ILE A C 1
ATOM 657 O O . ILE A 1 85 ? -4.220 -12.039 -11.492 1.00 51.12 85 ILE A O 1
#